Protein AF-A0AAD2FQ05-F1 (afdb_monomer_lite)

Structure (mmCIF, N/CA/C/O backbone):
data_AF-A0AAD2FQ05-F1
#
_entry.id   AF-A0AAD2FQ05-F1
#
loop_
_atom_site.group_PDB
_atom_site.id
_atom_site.type_symbol
_atom_site.label_atom_id
_atom_site.label_alt_id
_atom_site.label_comp_id
_atom_site.label_asym_id
_atom_site.label_entity_id
_atom_site.label_seq_id
_atom_site.pdbx_PDB_ins_code
_atom_site.Cartn_x
_atom_site.Cartn_y
_atom_site.Cartn_z
_atom_site.occupancy
_atom_site.B_iso_or_equiv
_atom_site.auth_seq_id
_atom_site.auth_comp_id
_atom_site.auth_asym_id
_atom_site.auth_atom_id
_atom_site.pdbx_PDB_model_num
ATOM 1 N N . MET A 1 1 ? -85.031 53.292 50.454 1.00 39.12 1 MET A N 1
ATOM 2 C CA . MET A 1 1 ? -84.651 52.424 49.320 1.00 39.12 1 MET A CA 1
ATOM 3 C C . MET A 1 1 ? -83.149 52.558 49.101 1.00 39.12 1 MET A C 1
ATOM 5 O O . MET A 1 1 ? -82.679 53.678 49.013 1.00 39.12 1 MET A O 1
ATOM 9 N N . GLN A 1 2 ? -82.451 51.418 49.156 1.00 42.94 2 GLN A N 1
ATOM 10 C CA . GLN A 1 2 ? -81.044 51.118 48.820 1.00 42.94 2 GLN A CA 1
ATOM 11 C C . GLN A 1 2 ? -79.965 52.215 48.937 1.00 42.94 2 GLN A C 1
ATOM 13 O O . GLN A 1 2 ? -79.755 53.002 48.022 1.00 42.94 2 GLN A O 1
ATOM 18 N N . ASN A 1 3 ? -79.164 52.124 50.008 1.00 35.34 3 ASN A N 1
ATOM 19 C CA . ASN A 1 3 ? -77.813 52.684 50.059 1.00 35.34 3 ASN A CA 1
ATOM 20 C C . ASN A 1 3 ? -76.807 51.638 49.556 1.00 35.34 3 ASN A C 1
ATOM 22 O O . ASN A 1 3 ? -76.601 50.601 50.186 1.00 35.34 3 ASN A O 1
ATOM 26 N N . TYR A 1 4 ? -76.184 51.932 48.416 1.00 45.16 4 TYR A N 1
ATOM 27 C CA . TYR A 1 4 ? -74.977 51.273 47.929 1.00 45.16 4 TYR A CA 1
ATOM 28 C C . TYR A 1 4 ? -73.773 51.794 48.721 1.00 45.16 4 TYR A C 1
ATOM 30 O O . TYR A 1 4 ? -73.452 52.976 48.640 1.00 45.16 4 TYR A O 1
ATOM 38 N N . ALA A 1 5 ? -73.071 50.922 49.444 1.00 42.50 5 ALA A N 1
ATOM 39 C CA . ALA A 1 5 ? -71.746 51.234 49.974 1.00 42.50 5 ALA A CA 1
ATOM 40 C C . ALA A 1 5 ? -70.867 49.976 49.999 1.00 42.50 5 ALA A C 1
ATOM 42 O O . ALA A 1 5 ? -70.822 49.220 50.961 1.00 42.50 5 ALA A O 1
ATOM 43 N N . SER A 1 6 ? -70.218 49.764 48.855 1.00 50.84 6 SER A N 1
ATOM 44 C CA . SER A 1 6 ? -68.853 49.266 48.665 1.00 50.84 6 SER A CA 1
ATOM 45 C C . SER A 1 6 ? -68.113 48.791 49.928 1.00 50.84 6 SER A C 1
ATOM 47 O O . SER A 1 6 ? -67.484 49.582 50.627 1.00 50.84 6 SER A O 1
ATOM 49 N N . ALA A 1 7 ? -68.090 47.478 50.157 1.00 40.34 7 ALA A N 1
ATOM 50 C CA . ALA A 1 7 ? -67.049 46.851 50.962 1.00 40.34 7 ALA A CA 1
ATOM 51 C C . ALA A 1 7 ? -65.925 46.412 50.013 1.00 40.34 7 ALA A C 1
ATOM 53 O O . ALA A 1 7 ? -65.909 45.286 49.515 1.00 40.34 7 ALA A O 1
ATOM 54 N N . LYS A 1 8 ? -64.993 47.325 49.711 1.00 50.12 8 LYS A N 1
ATOM 55 C CA . LYS A 1 8 ? -63.701 46.932 49.138 1.00 50.12 8 LYS A CA 1
ATOM 56 C C . LYS A 1 8 ? -62.989 46.090 50.195 1.00 50.12 8 LYS A C 1
ATOM 58 O O . LYS A 1 8 ? -62.513 46.629 51.189 1.00 50.12 8 LYS A O 1
ATOM 63 N N . LEU A 1 9 ? -62.972 44.771 50.000 1.00 50.97 9 LEU A N 1
ATOM 64 C CA . LEU A 1 9 ? -62.151 43.865 50.796 1.00 50.97 9 LEU A CA 1
ATOM 65 C C . LEU A 1 9 ? -60.696 44.331 50.695 1.00 50.97 9 LEU A C 1
ATOM 67 O O . LEU A 1 9 ? -60.150 44.439 49.594 1.00 50.97 9 LEU A O 1
ATOM 71 N N . ASN A 1 10 ? -60.087 44.603 51.846 1.00 51.06 10 ASN A N 1
ATOM 72 C CA . ASN A 1 10 ? -58.667 44.895 51.974 1.00 51.06 10 ASN A CA 1
ATOM 73 C C . ASN A 1 10 ? -57.871 43.629 51.633 1.00 51.06 10 ASN A C 1
ATOM 75 O O . ASN A 1 10 ? -57.496 42.874 52.524 1.00 51.06 10 ASN A O 1
ATOM 79 N N . LYS A 1 11 ? -57.643 43.377 50.341 1.00 52.97 11 LYS A N 1
ATOM 80 C CA . LYS A 1 11 ? -56.677 42.370 49.905 1.00 52.97 11 LYS A CA 1
ATOM 81 C C . LYS A 1 11 ? -55.289 42.888 50.241 1.00 52.97 11 LYS A C 1
ATOM 83 O O . LYS A 1 11 ? -54.835 43.888 49.684 1.00 52.97 11 LYS A O 1
ATOM 88 N N . THR A 1 12 ? -54.635 42.227 51.181 1.00 58.75 12 THR A N 1
ATOM 89 C CA . THR A 1 12 ? -53.241 42.507 51.528 1.00 58.75 12 THR A CA 1
ATOM 90 C C . THR A 1 12 ? -52.371 42.197 50.302 1.00 58.75 12 THR A C 1
ATOM 92 O O . THR A 1 12 ? -52.696 41.288 49.542 1.00 58.75 12 THR A O 1
ATOM 95 N N . ALA A 1 13 ? -51.273 42.927 50.071 1.00 55.56 13 ALA A N 1
ATOM 96 C CA . ALA A 1 13 ? -50.420 42.763 48.877 1.00 55.56 13 ALA A CA 1
ATOM 97 C C . ALA A 1 13 ? -49.907 41.316 48.659 1.00 55.56 13 ALA A C 1
ATOM 99 O O . ALA A 1 13 ? -49.550 40.923 47.549 1.00 55.56 13 ALA A O 1
ATOM 100 N N . THR A 1 14 ? -49.933 40.497 49.708 1.00 54.88 14 THR A N 1
ATOM 101 C CA . THR A 1 14 ? -49.654 39.058 49.708 1.00 54.88 14 THR A CA 1
ATOM 102 C C . THR A 1 14 ? -50.741 38.188 49.063 1.00 54.88 14 THR A C 1
ATOM 104 O O . THR A 1 14 ? -50.414 37.134 48.537 1.00 54.88 14 THR A O 1
ATOM 107 N N . GLU A 1 15 ? -52.010 38.608 49.041 1.00 56.88 15 GLU A N 1
ATOM 108 C CA . GLU A 1 15 ? -53.128 37.849 48.442 1.00 56.88 15 GLU A CA 1
ATOM 109 C C . GLU A 1 15 ? -53.287 38.087 46.931 1.00 56.88 15 GLU A C 1
ATOM 111 O O . GLU A 1 15 ? -54.026 37.371 46.257 1.00 56.88 15 GLU A O 1
ATOM 116 N N . GLY A 1 16 ? -52.624 39.116 46.394 1.00 57.72 16 GLY A N 1
ATOM 117 C CA . GLY A 1 16 ? -52.711 39.510 44.984 1.00 57.72 16 GLY A CA 1
ATOM 118 C C . GLY A 1 16 ? -51.532 39.072 44.118 1.00 57.72 16 GLY A C 1
ATOM 119 O O . GLY A 1 16 ? -51.534 39.372 42.927 1.00 57.72 16 GLY A O 1
ATOM 120 N N . THR A 1 17 ? -50.529 38.400 44.689 1.00 57.84 17 THR A N 1
ATOM 121 C CA . THR A 1 17 ? -49.256 38.177 43.996 1.00 57.84 17 THR A CA 1
ATOM 122 C C . THR A 1 17 ? -49.002 36.690 43.774 1.00 57.84 17 THR A C 1
ATOM 124 O O . THR A 1 17 ? -48.740 35.944 44.713 1.00 57.84 17 THR A O 1
ATOM 127 N N . ILE A 1 18 ? -49.067 36.264 42.512 1.00 62.78 18 ILE A N 1
ATOM 128 C CA . ILE A 1 18 ? -48.653 34.932 42.065 1.00 62.78 18 ILE A CA 1
ATOM 129 C C . ILE A 1 18 ? -47.236 35.072 41.511 1.00 62.78 18 ILE A C 1
ATOM 131 O O . ILE A 1 18 ? -47.008 35.850 40.587 1.00 62.78 18 ILE A O 1
ATOM 135 N N . PHE A 1 19 ? -46.287 34.331 42.075 1.00 60.09 19 PHE A N 1
ATOM 136 C CA . PHE A 1 19 ? -44.936 34.227 41.533 1.00 60.09 19 PHE A CA 1
ATOM 137 C C . PHE A 1 19 ? -44.785 32.883 40.823 1.00 60.09 19 PHE A C 1
ATOM 139 O O . PHE A 1 19 ? -44.924 31.833 41.447 1.00 60.09 19 PHE A O 1
ATOM 146 N N . GLU A 1 20 ? -44.470 32.915 39.530 1.00 62.47 20 GLU A N 1
ATOM 147 C CA . GLU A 1 20 ? -44.003 31.736 38.802 1.00 62.47 20 GLU A CA 1
ATOM 148 C C . GLU A 1 20 ? -42.479 31.672 38.863 1.00 62.47 20 GLU A C 1
ATOM 150 O O . GLU A 1 20 ? -41.767 32.545 38.364 1.00 62.47 20 GLU A O 1
ATOM 155 N N . LEU A 1 21 ? -41.976 30.622 39.507 1.00 66.56 21 LEU A N 1
ATOM 156 C CA . LEU A 1 21 ? -40.554 30.338 39.604 1.00 66.56 21 LEU A CA 1
ATOM 157 C C . LEU A 1 21 ? -40.171 29.301 38.547 1.00 66.56 21 LEU A C 1
ATOM 159 O O . LEU A 1 21 ? -40.469 28.115 38.684 1.00 66.56 21 LEU A O 1
ATOM 163 N N . PHE A 1 22 ? -39.443 29.735 37.523 1.00 71.62 22 PHE A N 1
ATOM 164 C CA . PHE A 1 22 ? -38.841 28.832 36.548 1.00 71.62 22 PHE A CA 1
ATOM 165 C C . PHE A 1 22 ? -37.446 28.423 37.022 1.00 71.62 22 PHE A C 1
ATOM 167 O O . PHE A 1 22 ? -36.465 29.141 36.832 1.00 71.62 22 PHE A O 1
ATOM 174 N N . VAL A 1 23 ? -37.345 27.253 37.653 1.00 75.75 23 VAL A N 1
ATOM 175 C CA . VAL A 1 23 ? -36.047 26.661 37.994 1.00 75.75 23 VAL A CA 1
ATOM 176 C C . VAL A 1 23 ? -35.501 25.939 36.767 1.00 75.75 23 VAL A C 1
ATOM 178 O O . VAL A 1 23 ? -35.987 24.875 36.384 1.00 75.75 23 VAL A O 1
ATOM 181 N N . TYR A 1 24 ? -34.464 26.504 36.149 1.00 69.06 24 TYR A N 1
ATOM 182 C CA . TYR A 1 24 ? -33.743 25.822 35.081 1.00 69.06 24 TYR A CA 1
ATOM 183 C C . TYR A 1 24 ? -32.828 24.751 35.678 1.00 69.06 24 TYR A C 1
ATOM 185 O O . TYR A 1 24 ? -31.757 25.046 36.208 1.00 69.06 24 TYR A O 1
ATOM 193 N N . ILE A 1 25 ? -33.244 23.489 35.579 1.00 76.00 25 ILE A N 1
ATOM 194 C CA . ILE A 1 25 ? -32.365 22.355 35.855 1.00 76.00 25 ILE A CA 1
ATOM 195 C C . ILE A 1 25 ? -31.578 22.084 34.567 1.00 76.00 25 ILE A C 1
ATOM 197 O O . ILE A 1 25 ? -32.176 21.632 33.585 1.00 76.00 25 ILE A O 1
ATOM 201 N N . PRO A 1 26 ? -30.255 22.339 34.519 1.00 64.31 26 PRO A N 1
ATOM 202 C CA . PRO A 1 26 ? -29.471 21.983 33.352 1.00 64.31 26 PRO A CA 1
ATOM 203 C C . PRO A 1 26 ? -29.597 20.480 33.131 1.00 64.31 26 PRO A C 1
ATOM 205 O O . PRO A 1 26 ? -29.435 19.676 34.054 1.00 64.31 26 PRO A O 1
ATOM 208 N N . ARG A 1 27 ? -29.909 20.100 31.891 1.00 59.09 27 ARG A N 1
ATOM 209 C CA . ARG A 1 27 ? -30.020 18.701 31.486 1.00 59.09 27 ARG A CA 1
ATOM 210 C C . ARG A 1 27 ? -28.743 17.987 31.938 1.00 59.09 27 ARG A C 1
ATOM 212 O O . ARG A 1 27 ? -27.658 18.340 31.469 1.00 59.09 27 ARG A O 1
ATOM 219 N N . ARG A 1 28 ? -28.853 17.008 32.852 1.00 58.66 28 ARG A N 1
ATOM 220 C CA . ARG A 1 28 ? -27.744 16.081 33.134 1.00 58.66 28 ARG A CA 1
ATOM 221 C C . ARG A 1 28 ? -27.259 15.603 31.774 1.00 58.66 28 ARG A C 1
ATOM 223 O O . ARG A 1 28 ? -28.084 15.160 30.973 1.00 58.66 28 ARG A O 1
ATOM 230 N N . GLN A 1 29 ? -25.971 15.803 31.492 1.00 58.84 29 GLN A N 1
ATOM 231 C CA . GLN A 1 29 ? -25.362 15.387 30.234 1.00 58.84 29 GLN A CA 1
ATOM 232 C C . GLN A 1 29 ? -25.871 13.977 29.937 1.00 58.84 29 GLN A C 1
ATOM 234 O O . GLN A 1 29 ? -25.712 13.088 30.776 1.00 58.84 29 GLN A O 1
ATOM 239 N N . ALA A 1 30 ? -26.585 13.813 28.818 1.00 57.03 30 ALA A N 1
ATOM 240 C CA . ALA A 1 30 ? -27.109 12.513 28.424 1.00 57.03 30 ALA A CA 1
ATOM 241 C C . ALA A 1 30 ? -25.967 11.491 28.540 1.00 57.03 30 ALA A C 1
ATOM 243 O O . ALA A 1 30 ? -24.843 11.849 28.162 1.00 57.03 30 ALA A O 1
ATOM 244 N N . PRO A 1 31 ? -26.212 10.283 29.087 1.00 56.59 31 PRO A N 1
ATOM 245 C CA . PRO A 1 31 ? -25.167 9.288 29.288 1.00 56.59 31 PRO A CA 1
ATOM 246 C C . PRO A 1 31 ? -24.411 9.136 27.977 1.00 56.59 31 PRO A C 1
ATOM 248 O O . PRO A 1 31 ? -25.003 8.760 26.971 1.00 56.59 31 PRO A O 1
ATOM 251 N N . HIS A 1 32 ? -23.155 9.588 28.007 1.00 57.22 32 HIS A N 1
ATOM 252 C CA . HIS A 1 32 ? -22.182 9.663 26.926 1.00 57.22 32 HIS A CA 1
ATOM 253 C C . HIS A 1 32 ? -22.743 9.251 25.554 1.00 57.22 32 HIS A C 1
ATOM 255 O O . HIS A 1 32 ? -22.441 8.161 25.068 1.00 57.22 32 HIS A O 1
ATOM 261 N N . VAL A 1 33 ? -23.561 10.111 24.920 1.00 56.44 33 VAL A N 1
ATOM 262 C CA . VAL A 1 33 ? -23.963 9.905 23.519 1.00 56.44 33 VAL A CA 1
ATOM 263 C C . VAL A 1 33 ? -22.662 9.680 22.769 1.00 56.44 33 VAL A C 1
ATOM 265 O O . VAL A 1 33 ? -21.776 10.537 22.836 1.00 56.44 33 VAL A O 1
ATOM 268 N N . GLN A 1 34 ? -22.492 8.496 22.180 1.00 59.38 34 GLN A N 1
ATOM 269 C CA . GLN A 1 34 ? -21.281 8.107 21.469 1.00 59.38 34 GLN A CA 1
ATOM 270 C C . GLN A 1 34 ? -21.056 9.120 20.345 1.00 59.38 34 GLN A C 1
ATOM 272 O O . GLN A 1 34 ? -21.603 9.004 19.252 1.00 59.38 34 GLN A O 1
ATOM 277 N N . ARG A 1 35 ? -20.312 10.190 20.639 1.00 63.62 35 ARG A N 1
ATOM 278 C CA . ARG A 1 35 ? -19.970 11.208 19.655 1.00 63.62 35 ARG A CA 1
ATOM 279 C C . ARG A 1 35 ? -19.129 10.510 18.599 1.00 63.62 35 ARG A C 1
ATOM 281 O O . ARG A 1 35 ? -18.136 9.869 18.946 1.00 63.62 35 ARG A O 1
ATOM 288 N N . LEU A 1 36 ? -19.536 10.640 17.336 1.00 67.56 36 LEU A N 1
ATOM 289 C CA . LEU A 1 36 ? -18.777 10.162 16.183 1.00 67.56 36 LEU A CA 1
ATOM 290 C C . LEU A 1 36 ? -17.317 10.593 16.342 1.00 67.56 36 LEU A C 1
ATOM 292 O O . LEU A 1 36 ? -16.994 11.783 16.351 1.00 67.56 36 LEU A O 1
ATOM 296 N N . ARG A 1 37 ? -16.429 9.617 16.534 1.00 75.31 37 ARG A N 1
ATOM 297 C CA . ARG A 1 37 ? -15.019 9.891 16.785 1.00 75.31 37 ARG A CA 1
ATOM 298 C C . ARG A 1 37 ? -14.308 10.097 15.459 1.00 75.31 37 ARG A C 1
ATOM 300 O O . ARG A 1 37 ? -14.288 9.216 14.601 1.00 75.31 37 ARG A O 1
ATOM 307 N N . ARG A 1 38 ? -13.692 11.268 15.294 1.00 81.44 38 ARG A N 1
ATOM 308 C CA . ARG A 1 38 ? -12.927 11.576 14.086 1.00 81.44 38 ARG A CA 1
ATOM 309 C C . ARG A 1 38 ? -11.637 10.759 14.057 1.00 81.44 38 ARG A C 1
ATOM 311 O O . ARG A 1 38 ? -10.827 10.831 14.980 1.00 81.44 38 ARG A O 1
ATOM 318 N N . ALA A 1 39 ? -11.428 10.041 12.959 1.00 86.56 39 ALA A N 1
ATOM 319 C CA . ALA A 1 39 ? -10.156 9.407 12.650 1.00 86.56 39 ALA A CA 1
ATOM 320 C C . ALA A 1 39 ? -9.239 10.423 11.959 1.00 86.56 39 ALA A C 1
ATOM 322 O O . ALA A 1 39 ? -9.282 10.592 10.745 1.00 86.56 39 ALA A O 1
ATOM 323 N N . THR A 1 40 ? -8.470 11.175 12.746 1.00 88.88 40 THR A N 1
ATOM 324 C CA . THR A 1 40 ? -7.465 12.101 12.210 1.00 88.88 40 THR A CA 1
ATOM 325 C C . THR A 1 40 ? -6.149 11.369 11.959 1.00 88.88 40 THR A C 1
ATOM 327 O O . THR A 1 40 ? -5.817 10.429 12.682 1.00 88.88 40 THR A O 1
ATOM 330 N N . ALA A 1 41 ? -5.377 11.824 10.969 1.00 89.50 41 ALA A N 1
ATOM 331 C CA . ALA A 1 41 ? -4.077 11.249 10.614 1.00 89.50 41 ALA A CA 1
ATOM 332 C C . ALA A 1 41 ? -3.156 10.949 11.821 1.00 89.50 41 ALA A C 1
ATOM 334 O O . ALA A 1 41 ? -2.729 9.800 11.948 1.00 89.50 41 ALA A O 1
ATOM 335 N N . PRO A 1 42 ? -2.910 11.880 12.772 1.00 90.38 42 PRO A N 1
ATOM 336 C CA . PRO A 1 42 ? -2.043 11.586 13.917 1.00 90.38 42 PRO A CA 1
ATOM 337 C C . PRO A 1 42 ? -2.616 10.505 14.845 1.00 90.38 42 PRO A C 1
ATOM 339 O O . PRO A 1 42 ? -1.867 9.740 15.448 1.00 90.38 42 PRO A O 1
ATOM 342 N N . VAL A 1 43 ? -3.943 10.412 14.967 1.00 87.81 43 VAL A N 1
ATOM 343 C CA . VAL A 1 43 ? -4.597 9.413 15.826 1.00 87.81 43 VAL A CA 1
ATOM 344 C C . VAL A 1 43 ? -4.568 8.032 15.167 1.00 87.81 43 VAL A C 1
ATOM 346 O O . VAL A 1 43 ? -4.319 7.044 15.855 1.00 87.81 43 VAL A O 1
ATOM 349 N N . ILE A 1 44 ? -4.748 7.967 13.844 1.00 90.50 44 ILE A N 1
ATOM 350 C CA . ILE A 1 44 ? -4.576 6.743 13.048 1.00 90.50 44 ILE A CA 1
ATOM 351 C C . ILE A 1 44 ? -3.135 6.245 13.167 1.00 90.50 44 ILE A C 1
ATOM 353 O O . ILE A 1 44 ? -2.913 5.075 13.464 1.00 90.50 44 ILE A O 1
ATOM 357 N N . GLN A 1 45 ? -2.153 7.137 13.018 1.00 90.25 45 GLN A N 1
ATOM 358 C CA . GLN A 1 45 ? -0.741 6.770 13.092 1.00 90.25 45 GLN A CA 1
ATOM 359 C C . GLN A 1 45 ? -0.357 6.208 14.466 1.00 90.25 45 GLN A C 1
ATOM 361 O O . GLN A 1 45 ? 0.311 5.183 14.534 1.00 90.25 45 GLN A O 1
ATOM 366 N N . ARG A 1 46 ? -0.861 6.792 15.562 1.00 90.25 46 ARG A N 1
ATOM 367 C CA . ARG A 1 46 ? -0.674 6.242 16.920 1.00 90.25 46 ARG A CA 1
ATOM 368 C C . ARG A 1 46 ? -1.340 4.879 17.126 1.00 90.25 46 ARG A C 1
ATOM 370 O O . ARG A 1 46 ? -0.918 4.129 17.997 1.00 90.25 46 ARG A O 1
ATOM 377 N N . LYS A 1 47 ? -2.393 4.564 16.368 1.00 89.31 47 LYS A N 1
ATOM 378 C CA . LYS A 1 47 ? -3.123 3.291 16.463 1.00 89.31 47 LYS A CA 1
ATOM 379 C C . LYS A 1 47 ? -2.514 2.157 15.638 1.00 89.31 47 LYS A C 1
ATOM 381 O O . LYS A 1 47 ? -2.869 1.011 15.893 1.00 89.31 47 LYS A O 1
ATOM 386 N N . ARG A 1 48 ? -1.590 2.453 14.719 1.00 91.69 48 ARG A N 1
ATOM 387 C CA . ARG A 1 48 ? -0.880 1.445 13.915 1.00 91.69 48 ARG A CA 1
ATOM 388 C C . ARG A 1 48 ? -0.006 0.522 14.755 1.00 91.69 48 ARG A C 1
ATOM 390 O O . ARG A 1 48 ? -0.102 -0.688 14.627 1.00 91.69 48 ARG A O 1
ATOM 397 N N . GLU A 1 49 ? 0.790 1.080 15.661 1.00 90.31 49 GLU A N 1
ATOM 398 C CA . GLU A 1 49 ? 1.744 0.282 16.438 1.00 90.31 49 GLU A CA 1
ATOM 399 C C . GLU A 1 49 ? 1.061 -0.759 17.354 1.00 90.31 49 GLU A C 1
ATOM 401 O O . GLU A 1 49 ? 1.377 -1.943 17.240 1.00 90.31 49 GLU A O 1
ATOM 406 N N . PRO A 1 50 ? 0.034 -0.406 18.156 1.00 90.81 50 PRO A N 1
ATOM 407 C CA . PRO A 1 50 ? -0.724 -1.406 18.913 1.00 90.81 50 PRO A CA 1
ATOM 408 C C . PRO A 1 50 ? -1.404 -2.456 18.023 1.00 90.81 50 PRO A C 1
ATOM 410 O O . PRO A 1 50 ? -1.538 -3.611 18.419 1.00 90.81 50 PRO A O 1
ATOM 413 N N . LEU A 1 51 ? -1.838 -2.065 16.820 1.00 91.19 51 LEU A N 1
ATOM 414 C CA . LEU A 1 51 ? -2.448 -2.977 15.854 1.00 91.19 51 LEU A CA 1
ATOM 415 C C . LEU A 1 51 ? -1.426 -3.988 15.320 1.00 91.19 51 LEU A C 1
ATOM 417 O O . LEU A 1 51 ? -1.749 -5.169 15.247 1.00 91.19 51 LEU A O 1
ATOM 421 N N . ARG A 1 52 ? -0.195 -3.560 15.009 1.00 91.44 52 ARG A N 1
ATOM 422 C CA . ARG A 1 52 ? 0.899 -4.462 14.608 1.00 91.44 52 ARG A CA 1
ATOM 423 C C . ARG A 1 52 ? 1.251 -5.450 15.706 1.00 91.44 52 ARG A C 1
ATOM 425 O O . ARG A 1 52 ? 1.401 -6.632 15.426 1.00 91.44 52 ARG A O 1
ATOM 432 N N . GLN A 1 53 ? 1.338 -4.981 16.949 1.00 91.38 53 GLN A N 1
ATOM 433 C CA . GLN A 1 53 ? 1.626 -5.836 18.102 1.00 91.38 53 GLN A CA 1
ATOM 434 C C . GLN A 1 53 ? 0.531 -6.886 18.303 1.00 91.38 53 GLN A C 1
ATOM 436 O O . GLN A 1 53 ? 0.828 -8.065 18.478 1.00 91.38 53 GLN A O 1
ATOM 441 N N . HIS A 1 54 ? -0.737 -6.478 18.204 1.00 90.50 54 HIS A N 1
ATOM 442 C CA . HIS A 1 54 ? -1.863 -7.403 18.270 1.00 90.50 54 HIS A CA 1
ATOM 443 C C . HIS A 1 54 ? -1.863 -8.403 17.105 1.00 90.50 54 HIS A C 1
ATOM 445 O O . HIS A 1 54 ? -2.107 -9.588 17.314 1.00 90.50 54 HIS A O 1
ATOM 451 N N . ALA A 1 55 ? -1.558 -7.957 15.886 1.00 89.44 55 ALA A N 1
ATOM 452 C CA . ALA A 1 55 ? -1.456 -8.833 14.724 1.00 89.44 55 ALA A CA 1
ATOM 453 C C . ALA A 1 55 ? -0.329 -9.864 14.884 1.00 89.44 55 ALA A C 1
ATOM 455 O O . ALA A 1 55 ? -0.559 -11.054 14.687 1.00 89.44 55 ALA A O 1
ATOM 456 N N . ALA A 1 56 ? 0.854 -9.426 15.327 1.00 89.69 56 ALA A N 1
ATOM 457 C CA . ALA A 1 56 ? 2.002 -10.290 15.581 1.00 89.69 56 ALA A CA 1
ATOM 458 C C . ALA A 1 56 ? 1.706 -11.332 16.671 1.00 89.69 56 ALA A C 1
ATOM 460 O O . ALA A 1 56 ? 1.992 -12.509 16.479 1.00 89.69 56 ALA A O 1
ATOM 461 N N . ALA A 1 57 ? 1.057 -10.928 17.770 1.00 90.38 57 ALA A N 1
ATOM 462 C CA . ALA A 1 57 ? 0.654 -11.841 18.842 1.00 90.38 57 ALA A CA 1
ATOM 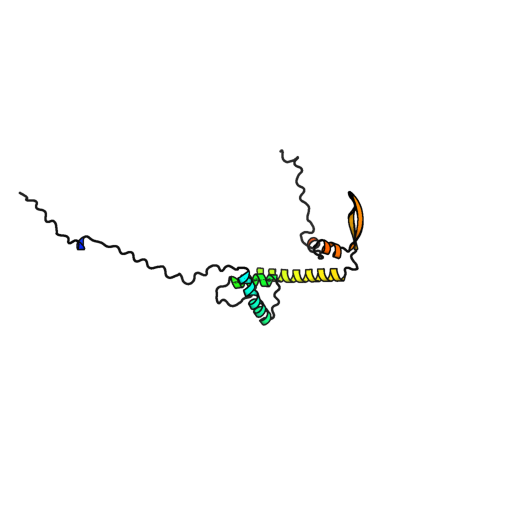463 C C . ALA A 1 57 ? -0.322 -12.937 18.371 1.00 90.38 57 ALA A C 1
ATOM 465 O O . ALA A 1 57 ? -0.340 -14.027 18.935 1.00 90.38 57 ALA A O 1
ATOM 466 N N . ASN A 1 58 ? -1.107 -12.664 17.325 1.00 87.56 58 ASN A N 1
ATOM 467 C CA . ASN A 1 58 ? -2.061 -13.604 16.733 1.00 87.56 58 ASN A CA 1
ATOM 468 C C . ASN A 1 58 ? -1.542 -14.273 15.443 1.00 87.56 58 ASN A C 1
ATOM 470 O O . ASN A 1 58 ? -2.316 -14.927 14.750 1.00 87.56 58 ASN A O 1
ATOM 474 N N . ASN A 1 59 ? -0.254 -14.120 15.104 1.00 88.75 59 ASN A N 1
ATOM 475 C CA . ASN A 1 59 ? 0.357 -14.624 13.863 1.00 88.75 59 ASN A CA 1
ATOM 476 C C . ASN A 1 59 ? -0.366 -14.172 12.576 1.00 88.75 59 ASN A C 1
ATOM 478 O O . ASN A 1 59 ? -0.411 -14.896 11.580 1.00 88.75 59 ASN A O 1
ATOM 482 N N . LEU A 1 60 ? -0.936 -12.966 12.583 1.00 86.94 60 LEU A N 1
ATOM 483 C CA . LEU A 1 60 ? -1.631 -12.385 11.440 1.00 86.94 60 LEU A CA 1
ATOM 484 C C . LEU A 1 60 ? -0.686 -11.482 10.648 1.00 86.94 60 LEU A C 1
ATOM 486 O O . LEU A 1 60 ? -0.140 -10.514 11.176 1.00 86.94 60 LEU A O 1
ATOM 490 N N . GLN A 1 61 ? -0.539 -11.765 9.354 1.00 86.06 61 GLN A N 1
ATOM 491 C CA . GLN A 1 61 ? 0.138 -10.862 8.428 1.00 86.06 61 GLN A CA 1
ATOM 492 C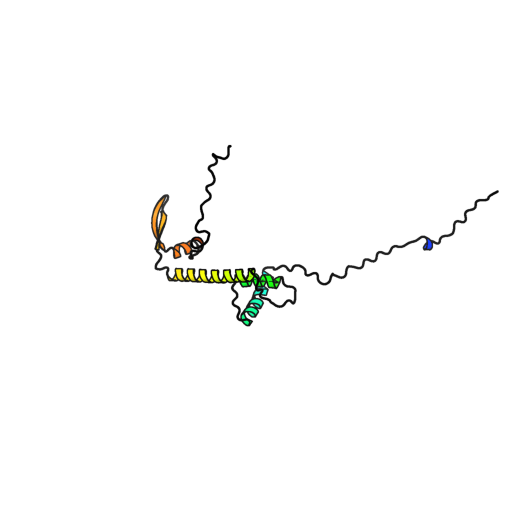 C . GLN A 1 61 ? -0.854 -9.816 7.916 1.00 86.06 61 GLN A C 1
ATOM 494 O O . GLN A 1 61 ? -1.875 -10.149 7.314 1.00 86.06 61 GLN A O 1
ATOM 499 N N . ILE A 1 62 ? -0.555 -8.543 8.169 1.00 89.69 62 ILE A N 1
ATOM 500 C CA . ILE A 1 62 ? -1.373 -7.407 7.742 1.00 89.69 62 ILE A CA 1
ATOM 501 C C . ILE A 1 62 ? -0.488 -6.496 6.898 1.00 89.69 62 ILE A C 1
ATOM 503 O O . ILE A 1 62 ? 0.528 -5.999 7.384 1.00 89.69 62 ILE A O 1
ATOM 507 N N . GLY A 1 63 ? -0.867 -6.294 5.637 1.00 92.50 63 GLY A N 1
ATOM 508 C CA . GLY A 1 63 ? -0.173 -5.364 4.754 1.00 92.50 63 GLY A CA 1
ATOM 509 C C . GLY A 1 63 ? -0.549 -3.900 5.026 1.00 92.50 63 GLY A C 1
ATOM 510 O O . GLY A 1 63 ? -1.421 -3.610 5.852 1.00 92.50 63 GLY A O 1
ATOM 511 N N . PRO A 1 64 ? 0.131 -2.942 4.377 1.00 93.31 64 PRO A N 1
ATOM 512 C CA . PRO A 1 64 ? -0.021 -1.514 4.657 1.00 93.31 64 PRO A CA 1
ATOM 513 C C . PRO A 1 64 ? -1.432 -0.960 4.391 1.00 93.31 64 PRO A C 1
ATOM 515 O O . PRO A 1 64 ? -1.864 -0.036 5.094 1.00 93.31 64 PRO A O 1
ATOM 518 N N . ILE A 1 65 ? -2.158 -1.500 3.406 1.00 93.56 65 ILE A N 1
ATOM 519 C CA . ILE A 1 65 ? -3.515 -1.065 3.048 1.00 93.56 65 ILE A CA 1
ATOM 520 C C . ILE A 1 65 ? -4.506 -1.569 4.098 1.00 93.56 65 ILE A C 1
ATOM 522 O O . ILE A 1 65 ? -5.254 -0.769 4.675 1.00 93.56 65 ILE A O 1
ATOM 526 N N . ALA A 1 66 ? -4.475 -2.869 4.410 1.00 94.25 66 ALA A N 1
ATOM 527 C CA . ALA A 1 66 ? -5.294 -3.448 5.470 1.00 94.25 66 ALA A CA 1
ATOM 528 C C . ALA A 1 66 ? -4.984 -2.808 6.827 1.00 94.25 66 ALA A C 1
ATOM 530 O O . ALA A 1 66 ? -5.904 -2.475 7.572 1.00 94.25 66 ALA A O 1
ATOM 531 N N . GLU A 1 67 ? -3.713 -2.533 7.125 1.00 94.62 67 GLU A N 1
ATOM 532 C CA . GLU A 1 67 ? -3.309 -1.837 8.345 1.00 94.62 67 GLU A CA 1
ATOM 533 C C . GLU A 1 67 ? -3.970 -0.457 8.445 1.00 94.62 67 GLU A C 1
ATOM 535 O O . GLU A 1 67 ? -4.490 -0.089 9.499 1.00 94.62 67 GLU A O 1
ATOM 540 N N . HIS A 1 68 ? -3.965 0.326 7.363 1.00 94.00 68 HIS A N 1
ATOM 541 C CA . HIS A 1 68 ? -4.567 1.657 7.371 1.00 94.00 68 HIS A CA 1
ATOM 542 C C . HIS A 1 68 ? -6.083 1.603 7.603 1.00 94.00 68 HIS A C 1
ATOM 544 O O . HIS A 1 68 ? -6.622 2.376 8.407 1.00 94.00 68 HIS A O 1
ATOM 550 N N . HIS A 1 69 ? -6.764 0.668 6.936 1.00 93.56 69 HIS A N 1
ATOM 551 C CA . HIS A 1 69 ? -8.188 0.417 7.139 1.00 93.56 69 HIS A CA 1
ATOM 552 C C . HIS A 1 69 ? -8.486 0.052 8.600 1.00 93.56 69 HIS A C 1
ATOM 554 O O . HIS A 1 69 ? -9.303 0.700 9.258 1.00 93.56 69 HIS A O 1
ATOM 560 N N . LEU A 1 70 ? -7.762 -0.926 9.143 1.00 94.00 70 LEU A N 1
ATOM 561 C CA . LEU A 1 70 ? -7.942 -1.429 10.502 1.00 94.00 70 LEU A CA 1
ATOM 562 C C . LEU A 1 70 ? -7.605 -0.383 11.567 1.00 94.00 70 LEU A C 1
ATOM 564 O O . LEU A 1 70 ? -8.320 -0.263 12.563 1.00 94.00 70 LEU A O 1
ATOM 568 N N . ALA A 1 71 ? -6.560 0.419 11.358 1.00 93.38 71 ALA A N 1
ATOM 569 C CA . ALA A 1 71 ? -6.241 1.534 12.238 1.00 93.38 71 ALA A CA 1
ATOM 570 C C . ALA A 1 71 ? -7.395 2.546 12.249 1.00 93.38 71 ALA A C 1
ATOM 572 O O . ALA A 1 71 ? -7.832 2.977 13.314 1.00 93.38 71 ALA A O 1
ATOM 573 N N . THR A 1 72 ? -7.956 2.869 11.084 1.00 91.94 72 THR A N 1
ATOM 574 C CA . THR A 1 72 ? -9.102 3.780 10.964 1.00 91.94 72 THR A CA 1
ATOM 575 C C . THR A 1 72 ? -10.344 3.229 11.662 1.00 91.94 72 THR A C 1
ATOM 577 O O . THR A 1 72 ? -10.998 3.957 12.414 1.00 91.94 72 THR A O 1
ATOM 580 N N . PHE A 1 73 ? -10.636 1.941 11.474 1.00 91.69 73 PHE A N 1
ATOM 581 C CA . PHE A 1 73 ? -11.723 1.230 12.145 1.00 91.69 73 PHE A CA 1
ATOM 582 C C . PHE A 1 73 ? -11.581 1.305 13.676 1.00 91.69 73 PHE A C 1
ATOM 584 O O . PHE A 1 73 ? -12.476 1.791 14.369 1.00 91.69 73 PHE A O 1
ATOM 591 N N . ASN A 1 74 ? -10.409 0.951 14.207 1.00 91.00 74 ASN A N 1
ATOM 592 C CA . ASN A 1 74 ? -10.139 0.940 15.648 1.00 91.00 74 ASN A CA 1
ATOM 593 C C . ASN A 1 74 ? -10.055 2.344 16.278 1.00 91.00 74 ASN A C 1
ATOM 595 O O . ASN A 1 74 ? -10.236 2.499 17.487 1.00 91.00 74 ASN A O 1
ATOM 599 N N . VAL A 1 75 ? -9.782 3.395 15.499 1.00 90.31 75 VAL A N 1
ATOM 600 C CA . VAL A 1 75 ? -9.878 4.783 15.988 1.00 90.31 75 VAL A CA 1
ATOM 601 C C . VAL A 1 75 ? -11.333 5.197 16.186 1.00 90.31 75 VAL A C 1
ATOM 603 O O . VAL A 1 75 ? -11.628 5.934 17.129 1.00 90.31 75 VAL A O 1
ATOM 606 N N . ARG A 1 76 ? -12.229 4.742 15.306 1.00 87.19 76 ARG A N 1
ATOM 607 C CA . ARG A 1 76 ? -13.662 5.058 15.361 1.00 87.19 76 ARG A CA 1
ATOM 608 C C . ARG A 1 76 ? -14.396 4.279 16.451 1.00 87.19 76 ARG A C 1
ATOM 610 O O . ARG A 1 76 ? -15.452 4.733 16.885 1.00 87.19 76 ARG A O 1
ATOM 617 N N . ALA A 1 77 ? -13.826 3.168 16.916 1.00 85.94 77 ALA A N 1
ATOM 618 C CA . ALA A 1 77 ? -14.367 2.404 18.030 1.00 85.94 77 ALA A CA 1
ATOM 619 C C . ALA A 1 77 ? -14.474 3.257 19.320 1.00 85.94 77 ALA A C 1
ATOM 621 O O . ALA A 1 77 ? -13.627 4.140 19.560 1.00 85.94 77 ALA A O 1
ATOM 622 N N . PRO A 1 78 ? -15.502 3.010 20.158 1.00 82.62 78 PRO A N 1
ATOM 623 C CA . PRO A 1 78 ? -15.640 3.645 21.462 1.00 82.62 78 PRO A CA 1
ATOM 624 C C . PRO A 1 78 ? -14.386 3.505 22.334 1.00 82.62 78 PRO A C 1
ATOM 626 O O . PRO A 1 78 ? -13.560 2.602 22.182 1.00 82.62 78 PRO A O 1
ATOM 629 N N . LYS A 1 79 ? -14.212 4.436 23.275 1.00 77.88 79 LYS A N 1
ATOM 630 C CA . LYS A 1 79 ? -13.080 4.374 24.205 1.00 77.88 79 LYS A CA 1
ATOM 631 C C . LYS A 1 79 ? -13.236 3.143 25.102 1.00 77.88 79 LYS A C 1
ATOM 633 O O . LYS A 1 79 ? -14.297 2.946 25.678 1.00 77.88 79 LYS A O 1
ATOM 638 N N . GLY A 1 80 ? -12.165 2.364 25.239 1.00 79.31 80 GLY A N 1
ATOM 639 C CA . GLY A 1 80 ? -12.165 1.131 26.029 1.00 79.31 80 GLY A CA 1
ATOM 640 C C . GLY A 1 80 ? -12.568 -0.116 25.243 1.00 79.31 80 GLY A C 1
ATOM 641 O O . GLY A 1 80 ? -12.467 -1.205 25.788 1.00 79.31 80 GLY A O 1
ATOM 642 N N . THR A 1 81 ? -12.967 0.013 23.972 1.00 82.56 81 THR A N 1
ATOM 643 C CA . THR A 1 81 ? -13.132 -1.150 23.095 1.00 82.56 81 THR A CA 1
ATOM 644 C C . THR A 1 81 ? -11.773 -1.790 22.833 1.00 82.56 81 THR A C 1
ATOM 646 O O . THR A 1 81 ? -10.804 -1.095 22.499 1.00 82.56 81 THR A O 1
ATOM 649 N N . GLU A 1 82 ? -11.714 -3.108 23.006 1.00 85.44 82 GLU A N 1
ATOM 650 C CA . GLU A 1 82 ? -10.544 -3.908 22.668 1.00 85.44 82 GLU A CA 1
ATOM 651 C C . GLU A 1 82 ? -10.213 -3.777 21.183 1.00 85.44 82 GLU A C 1
ATOM 653 O O . GLU A 1 82 ? -11.067 -3.494 20.339 1.00 85.44 82 GLU A O 1
ATOM 658 N N . LEU A 1 83 ? -8.932 -3.930 20.872 1.00 87.00 83 LEU A N 1
ATOM 659 C CA . LEU A 1 83 ? -8.471 -3.842 19.501 1.00 87.00 83 LEU A CA 1
ATOM 660 C C . LEU A 1 83 ? -8.976 -5.069 18.738 1.00 87.00 83 LEU A C 1
ATOM 662 O O . LEU A 1 83 ? -8.741 -6.196 19.159 1.00 87.00 83 LEU A O 1
ATOM 666 N N . ALA A 1 84 ? -9.680 -4.829 17.635 1.00 87.06 84 ALA A N 1
ATOM 667 C CA . ALA A 1 84 ? -10.335 -5.874 16.863 1.00 87.06 84 ALA A CA 1
ATOM 668 C C . ALA A 1 84 ? -9.921 -5.821 15.390 1.00 87.06 84 ALA A C 1
ATOM 670 O O . ALA A 1 84 ? -9.692 -4.746 14.822 1.00 87.06 84 ALA A O 1
ATOM 671 N N . ILE A 1 85 ? -9.873 -6.997 14.767 1.00 88.31 85 ILE A N 1
ATOM 672 C CA . ILE A 1 85 ? -9.660 -7.169 13.330 1.00 88.31 85 ILE A CA 1
ATOM 673 C C . ILE A 1 85 ? -10.973 -7.702 12.739 1.00 88.31 85 ILE A C 1
ATOM 675 O O . ILE A 1 85 ? -11.232 -8.902 12.828 1.00 88.31 85 ILE A O 1
ATOM 679 N N . PRO A 1 86 ? -11.851 -6.834 12.201 1.00 87.31 86 PRO A N 1
ATOM 680 C CA . PRO A 1 86 ? -13.088 -7.275 11.568 1.00 87.31 86 PRO A CA 1
ATOM 681 C C . PRO A 1 86 ? -12.819 -8.188 10.364 1.00 87.31 86 PRO A C 1
ATOM 683 O O . PRO A 1 86 ? -11.880 -7.981 9.602 1.00 87.31 86 PRO A O 1
ATOM 686 N N . THR A 1 87 ? -13.689 -9.176 10.159 1.00 87.56 87 THR A N 1
ATOM 687 C CA . THR A 1 87 ? -13.666 -10.101 9.009 1.00 87.56 87 THR A CA 1
ATOM 6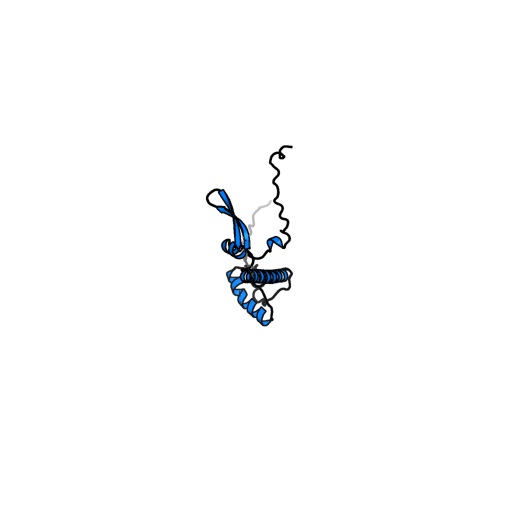88 C C . THR A 1 87 ? -14.603 -9.651 7.880 1.00 87.56 87 THR A C 1
ATOM 690 O O . THR A 1 87 ? -15.109 -10.460 7.098 1.00 87.56 87 THR A O 1
ATOM 693 N N . ASP A 1 88 ? -14.861 -8.346 7.795 1.00 91.19 88 ASP A N 1
ATOM 694 C CA . ASP A 1 88 ? -15.781 -7.763 6.824 1.00 91.19 88 ASP A CA 1
ATOM 695 C C . ASP A 1 88 ? -15.233 -7.801 5.385 1.00 91.19 88 ASP A C 1
ATOM 697 O O . ASP A 1 88 ? -14.072 -8.127 5.110 1.00 91.19 88 ASP A O 1
ATOM 701 N N . ALA A 1 89 ? -16.108 -7.501 4.420 1.00 93.06 89 ALA A N 1
ATOM 702 C CA . ALA A 1 89 ? -15.730 -7.464 3.009 1.00 93.06 89 ALA A CA 1
ATOM 703 C C . ALA A 1 89 ? -14.599 -6.457 2.748 1.00 93.06 89 ALA A C 1
ATOM 705 O O . ALA A 1 89 ? -13.671 -6.777 2.010 1.00 93.06 89 ALA A O 1
ATOM 706 N N . THR A 1 90 ? -14.636 -5.295 3.402 1.00 92.88 90 THR A N 1
ATOM 707 C CA . THR A 1 90 ? -13.635 -4.235 3.245 1.00 92.88 90 THR A CA 1
ATOM 708 C C . THR A 1 90 ? -12.254 -4.677 3.719 1.00 92.88 90 THR A C 1
ATOM 710 O O . THR A 1 90 ? -11.269 -4.450 3.021 1.00 92.88 90 THR A O 1
ATOM 713 N N . THR A 1 91 ? -12.159 -5.367 4.860 1.00 92.50 91 THR A N 1
ATOM 714 C CA . THR A 1 91 ? -10.878 -5.891 5.357 1.00 92.50 91 THR A CA 1
ATOM 715 C C . THR A 1 91 ? -10.328 -6.961 4.422 1.00 92.50 91 THR A C 1
ATOM 717 O O . THR A 1 91 ? -9.146 -6.925 4.088 1.00 92.50 91 THR A O 1
ATOM 720 N N . ARG A 1 92 ? -11.180 -7.861 3.913 1.00 92.38 92 ARG A N 1
ATOM 721 C CA . ARG A 1 92 ? -10.760 -8.864 2.919 1.00 92.38 92 ARG A CA 1
ATOM 722 C C . ARG A 1 92 ? -10.293 -8.231 1.608 1.00 92.38 92 ARG A C 1
ATOM 724 O O . ARG A 1 92 ? -9.302 -8.682 1.042 1.00 92.38 92 ARG A O 1
ATOM 731 N N . GLN A 1 93 ? -10.973 -7.186 1.137 1.00 94.00 93 GLN A N 1
ATOM 732 C CA . GLN A 1 93 ? -10.558 -6.427 -0.045 1.00 94.00 93 GLN A CA 1
ATOM 733 C C . GLN A 1 93 ? -9.220 -5.724 0.185 1.00 94.00 93 GLN A C 1
ATOM 735 O O . GLN A 1 93 ? -8.332 -5.831 -0.652 1.00 94.00 93 GLN A O 1
ATOM 740 N N . ALA A 1 94 ? -9.032 -5.079 1.337 1.00 94.50 94 ALA A N 1
ATOM 741 C CA . ALA A 1 94 ? -7.768 -4.435 1.678 1.00 94.50 94 ALA A CA 1
ATOM 742 C C . ALA A 1 94 ? -6.603 -5.442 1.724 1.00 94.50 94 ALA A C 1
ATOM 744 O O . ALA A 1 94 ? -5.549 -5.186 1.153 1.00 94.50 94 ALA A O 1
ATOM 745 N N . GLN A 1 95 ? -6.820 -6.626 2.305 1.00 93.06 95 GLN A N 1
ATOM 746 C CA . GLN A 1 95 ? -5.843 -7.721 2.296 1.00 93.06 95 GLN A CA 1
ATOM 747 C C . GLN A 1 95 ? -5.584 -8.288 0.892 1.00 93.06 95 GLN A C 1
ATOM 749 O O . GLN A 1 95 ? -4.482 -8.749 0.601 1.00 93.06 95 GLN A O 1
ATOM 754 N N . ALA A 1 96 ? -6.591 -8.314 0.015 1.00 92.06 96 ALA A N 1
ATOM 755 C CA . ALA A 1 96 ? -6.400 -8.702 -1.380 1.00 92.06 96 ALA A CA 1
ATOM 756 C C . ALA A 1 96 ? -5.515 -7.688 -2.117 1.00 92.06 96 ALA A C 1
ATOM 758 O O . ALA A 1 96 ? -4.548 -8.094 -2.752 1.00 92.06 96 ALA A O 1
ATOM 759 N N . LEU A 1 97 ? -5.770 -6.390 -1.932 1.00 92.75 97 LEU A N 1
ATOM 760 C CA . LEU A 1 97 ? -4.944 -5.324 -2.500 1.00 92.75 97 LEU A CA 1
ATOM 761 C C . LEU A 1 97 ? -3.502 -5.370 -1.985 1.00 92.75 97 LEU A C 1
ATOM 763 O O . LEU A 1 97 ? -2.579 -5.163 -2.763 1.00 92.75 97 LEU A O 1
ATOM 767 N N . ASP A 1 98 ? -3.289 -5.689 -0.706 1.00 94.69 98 ASP A N 1
ATOM 768 C CA . ASP A 1 98 ? -1.940 -5.882 -0.163 1.00 94.69 98 ASP A CA 1
ATOM 769 C C . ASP A 1 98 ? -1.200 -7.041 -0.854 1.00 94.69 98 ASP A C 1
ATOM 771 O O . ASP A 1 98 ? -0.014 -6.923 -1.171 1.00 94.69 98 ASP A O 1
ATOM 775 N N . ARG A 1 99 ? -1.894 -8.156 -1.129 1.00 92.75 99 ARG A N 1
ATOM 776 C CA . ARG A 1 99 ? -1.322 -9.293 -1.873 1.00 92.75 99 ARG A CA 1
ATOM 777 C C . ARG A 1 99 ? -1.000 -8.918 -3.315 1.00 92.75 99 ARG A C 1
ATOM 779 O O . ARG A 1 99 ? 0.073 -9.267 -3.804 1.00 92.75 99 ARG A O 1
ATOM 786 N N . ASP A 1 100 ? -1.895 -8.192 -3.977 1.00 90.12 100 ASP A N 1
ATOM 787 C CA . ASP A 1 100 ? -1.669 -7.711 -5.338 1.00 90.12 100 ASP A CA 1
ATOM 788 C C . ASP A 1 100 ? -0.494 -6.736 -5.394 1.00 90.12 100 ASP A C 1
ATOM 790 O O . ASP A 1 100 ? 0.369 -6.868 -6.258 1.00 90.12 100 ASP A O 1
ATOM 794 N N . GLN A 1 101 ? -0.396 -5.813 -4.436 1.00 90.00 101 GLN A N 1
ATOM 795 C CA . GLN A 1 101 ? 0.732 -4.894 -4.335 1.00 90.00 101 GLN A CA 1
ATOM 796 C C . GLN A 1 101 ? 2.055 -5.650 -4.158 1.00 90.00 101 GLN A C 1
ATOM 798 O O . GLN A 1 101 ? 3.021 -5.349 -4.856 1.00 90.00 101 GLN A O 1
ATOM 803 N N . ALA A 1 102 ? 2.104 -6.647 -3.270 1.00 90.62 102 ALA A N 1
ATOM 804 C CA . ALA A 1 102 ? 3.300 -7.466 -3.074 1.00 90.62 102 ALA A CA 1
ATOM 805 C C . ALA A 1 102 ? 3.687 -8.234 -4.351 1.00 90.62 102 ALA A C 1
ATOM 807 O O . ALA A 1 102 ? 4.864 -8.297 -4.708 1.00 90.62 102 ALA A O 1
ATOM 808 N N . ARG A 1 103 ? 2.701 -8.772 -5.081 1.00 89.94 103 ARG A N 1
ATOM 809 C CA . ARG A 1 103 ? 2.929 -9.429 -6.375 1.00 89.94 103 ARG A CA 1
ATOM 810 C C . ARG A 1 103 ? 3.533 -8.465 -7.398 1.00 89.94 103 ARG A C 1
ATOM 812 O O . ARG A 1 103 ? 4.543 -8.803 -8.005 1.00 89.94 103 ARG A O 1
ATOM 819 N N . LEU A 1 104 ? 2.959 -7.270 -7.557 1.00 87.12 104 LEU A N 1
ATOM 820 C CA . LEU A 1 104 ? 3.451 -6.264 -8.507 1.00 87.12 104 LEU A CA 1
ATOM 821 C C . LEU A 1 104 ? 4.874 -5.799 -8.169 1.00 87.12 104 LEU A C 1
ATOM 823 O O . LEU A 1 104 ? 5.697 -5.654 -9.065 1.00 87.12 104 LEU A O 1
ATOM 827 N N . GLN A 1 105 ? 5.190 -5.622 -6.884 1.00 87.62 105 GLN A N 1
ATOM 828 C CA . GLN A 1 105 ? 6.543 -5.265 -6.442 1.00 87.62 105 GLN A CA 1
ATOM 829 C C . GLN A 1 105 ? 7.568 -6.355 -6.776 1.00 87.62 105 GLN A C 1
ATOM 831 O O . GLN A 1 105 ? 8.677 -6.042 -7.206 1.00 87.62 105 GLN A O 1
ATOM 836 N N . ASN A 1 106 ? 7.195 -7.627 -6.617 1.00 87.19 106 ASN A N 1
ATOM 837 C CA . ASN A 1 106 ? 8.054 -8.747 -6.993 1.00 87.19 106 ASN A CA 1
ATOM 838 C C . ASN A 1 106 ? 8.250 -8.827 -8.513 1.00 87.19 106 ASN A C 1
ATOM 840 O O . ASN A 1 106 ? 9.364 -9.068 -8.968 1.00 87.19 106 ASN A O 1
ATOM 844 N N . GLU A 1 107 ? 7.197 -8.591 -9.301 1.00 84.25 107 GLU A N 1
ATOM 845 C CA . GLU A 1 107 ? 7.285 -8.523 -10.767 1.00 84.25 107 GLU A CA 1
ATOM 846 C C . GLU A 1 107 ? 8.192 -7.379 -11.231 1.00 84.25 107 GLU A C 1
ATOM 848 O O . GLU A 1 107 ? 9.034 -7.581 -12.105 1.00 84.25 107 GLU A O 1
ATOM 853 N N . ASP A 1 108 ? 8.065 -6.198 -10.620 1.00 82.81 108 ASP A N 1
ATOM 854 C CA . ASP A 1 108 ? 8.934 -5.056 -10.898 1.00 82.81 108 ASP A CA 1
ATOM 855 C C . ASP A 1 108 ? 10.396 -5.391 -10.563 1.00 82.81 108 ASP A C 1
ATOM 857 O O . ASP A 1 108 ? 11.280 -5.167 -11.391 1.00 82.81 108 ASP A O 1
ATOM 861 N N . ALA A 1 109 ? 10.655 -5.969 -9.385 1.00 83.06 109 ALA A N 1
ATOM 862 C CA . ALA A 1 109 ? 11.995 -6.372 -8.958 1.00 83.06 109 ALA A CA 1
ATOM 863 C C . ALA A 1 109 ? 12.610 -7.437 -9.882 1.00 83.06 109 ALA A C 1
ATOM 865 O O . ALA A 1 109 ? 13.789 -7.345 -10.228 1.00 83.06 109 ALA A O 1
ATOM 866 N N . GLN A 1 110 ? 11.812 -8.407 -10.332 1.00 81.94 110 GLN A N 1
ATOM 867 C CA . GLN A 1 110 ? 12.248 -9.423 -11.286 1.00 81.94 110 GLN A CA 1
ATOM 868 C C . GLN A 1 110 ? 12.553 -8.806 -12.658 1.00 81.94 110 GLN A C 1
ATOM 870 O O . GLN A 1 110 ? 13.603 -9.077 -13.231 1.00 81.94 110 GLN A O 1
ATOM 875 N N . ALA A 1 111 ? 11.702 -7.908 -13.162 1.00 76.94 111 ALA A N 1
ATOM 876 C CA . ALA A 1 111 ? 11.942 -7.207 -14.427 1.00 76.94 111 ALA A CA 1
ATOM 877 C C . ALA A 1 111 ? 13.211 -6.335 -14.389 1.00 76.94 111 ALA A C 1
ATOM 879 O O . ALA A 1 111 ? 13.907 -6.191 -15.394 1.00 76.94 111 ALA A O 1
ATOM 880 N N . LEU A 1 112 ? 13.524 -5.763 -13.225 1.00 75.50 112 LEU A N 1
ATOM 881 C CA . LEU A 1 112 ? 14.778 -5.063 -12.951 1.00 75.50 112 LEU A CA 1
ATOM 882 C C . LEU A 1 112 ? 15.989 -6.007 -12.997 1.00 75.50 112 LEU A C 1
ATOM 884 O O . LEU A 1 112 ? 16.996 -5.669 -13.621 1.00 75.50 112 LEU A O 1
ATOM 888 N N . ALA A 1 113 ? 15.892 -7.183 -12.375 1.00 76.75 113 ALA A N 1
ATOM 889 C CA . ALA A 1 113 ? 16.949 -8.194 -12.407 1.00 76.75 113 ALA A CA 1
ATOM 890 C C . ALA A 1 113 ? 17.179 -8.745 -13.828 1.00 76.75 113 ALA A C 1
ATOM 892 O O . ALA A 1 113 ? 18.321 -8.903 -14.258 1.00 76.75 113 ALA A O 1
ATOM 893 N N . ASP A 1 114 ? 16.103 -8.927 -14.594 1.00 71.31 114 ASP A N 1
ATOM 894 C CA . ASP A 1 114 ? 16.117 -9.435 -15.972 1.00 71.31 114 ASP A CA 1
ATOM 895 C C . ASP A 1 114 ? 16.346 -8.333 -17.027 1.00 71.31 114 ASP A C 1
ATOM 897 O O . ASP A 1 114 ? 16.257 -8.578 -18.240 1.00 71.31 114 ASP A O 1
ATOM 901 N N . SER A 1 115 ? 16.663 -7.109 -16.582 1.00 63.97 115 SER A N 1
ATOM 902 C CA . SER A 1 115 ? 16.785 -5.912 -17.424 1.00 63.97 115 SER A CA 1
ATOM 903 C C . SER A 1 115 ? 17.808 -6.050 -18.552 1.00 63.97 115 SER A C 1
ATOM 905 O O . SER A 1 115 ? 17.692 -5.344 -19.549 1.00 63.97 115 SER A O 1
ATOM 907 N N . ASN A 1 116 ? 18.738 -7.005 -18.485 1.00 57.41 116 ASN A N 1
ATOM 908 C CA . ASN A 1 116 ? 19.667 -7.304 -19.578 1.00 57.41 116 ASN A CA 1
ATOM 909 C C . ASN A 1 116 ? 18.995 -7.799 -20.877 1.00 57.41 116 ASN A C 1
ATOM 911 O O . ASN A 1 116 ? 19.665 -7.858 -21.904 1.00 57.41 116 ASN A O 1
ATOM 915 N N . SER A 1 117 ? 17.700 -8.144 -20.873 1.00 57.94 117 SER A N 1
ATOM 916 C CA . SER A 1 117 ? 17.062 -8.851 -21.999 1.00 57.94 117 SER A CA 1
ATOM 917 C C . SER A 1 117 ? 15.966 -8.091 -22.762 1.00 57.94 117 SER A C 1
ATOM 919 O O . SER A 1 117 ? 15.537 -8.563 -23.815 1.00 57.94 117 SER A O 1
ATOM 921 N N . VAL A 1 118 ? 15.506 -6.916 -22.303 1.00 72.38 118 VAL A N 1
ATOM 922 C CA . VAL A 1 118 ? 14.313 -6.257 -22.886 1.00 72.38 118 VAL A CA 1
ATOM 923 C C . VAL A 1 118 ? 14.653 -4.953 -23.610 1.00 72.38 118 VAL A C 1
ATOM 925 O O . VAL A 1 118 ? 14.251 -3.860 -23.203 1.00 72.38 118 VAL A O 1
ATOM 928 N N . TYR A 1 119 ? 15.369 -5.072 -24.727 1.00 83.50 119 TYR A N 1
ATOM 929 C CA . TYR A 1 119 ? 15.514 -3.978 -25.689 1.00 83.50 119 TYR A CA 1
ATOM 930 C C . TYR A 1 119 ? 14.318 -3.959 -26.643 1.00 83.50 119 TYR A C 1
ATOM 932 O O . TYR A 1 119 ? 13.965 -4.983 -27.229 1.00 83.50 119 TYR A O 1
ATOM 940 N N . ARG A 1 120 ? 13.679 -2.798 -26.805 1.00 81.69 120 ARG A N 1
ATOM 941 C CA . ARG A 1 120 ? 12.613 -2.587 -27.794 1.00 81.69 120 ARG A CA 1
ATOM 942 C C . ARG A 1 120 ? 12.920 -1.371 -28.665 1.00 81.69 120 ARG A C 1
ATOM 944 O O . ARG A 1 120 ? 13.483 -0.407 -28.145 1.00 81.69 120 ARG A O 1
ATOM 951 N N . PRO A 1 121 ? 12.562 -1.400 -29.960 1.00 87.12 121 PRO A N 1
ATOM 952 C CA . PRO A 1 121 ? 12.647 -0.220 -30.806 1.00 87.12 121 PRO A CA 1
ATOM 953 C C . PRO A 1 121 ? 11.641 0.825 -30.313 1.00 87.12 121 PRO A C 1
ATOM 955 O O . PRO A 1 121 ? 10.465 0.518 -30.111 1.00 87.12 121 PRO A O 1
ATOM 958 N N . VAL A 1 122 ? 12.118 2.045 -30.099 1.00 87.25 122 VAL A N 1
ATOM 959 C CA . VAL A 1 122 ? 11.321 3.211 -29.717 1.00 87.25 122 VAL A CA 1
ATOM 960 C C . VAL A 1 122 ? 11.570 4.297 -30.756 1.00 87.25 122 VAL A C 1
ATOM 962 O O . VAL A 1 122 ? 12.724 4.598 -31.069 1.00 87.25 122 VAL A O 1
ATOM 965 N N . GLU A 1 123 ? 10.493 4.860 -31.303 1.00 90.62 123 GLU A N 1
ATOM 966 C CA . GLU A 1 123 ? 10.576 6.039 -32.165 1.00 90.62 123 GLU A CA 1
ATOM 967 C C . GLU A 1 123 ? 10.881 7.259 -31.299 1.00 90.62 123 GLU A C 1
ATOM 969 O O . GLU A 1 123 ? 10.158 7.548 -30.344 1.00 90.62 123 GLU A O 1
ATOM 974 N N . ILE A 1 124 ? 11.945 7.973 -31.642 1.00 88.50 124 ILE A N 1
ATOM 975 C CA . ILE A 1 124 ? 12.286 9.251 -31.032 1.00 88.50 124 ILE A CA 1
ATOM 976 C C . ILE A 1 124 ? 12.406 10.320 -32.110 1.00 88.50 124 ILE A C 1
ATOM 978 O O . ILE A 1 124 ? 12.808 10.045 -33.241 1.00 88.50 124 ILE A O 1
ATOM 982 N N . GLU A 1 125 ? 12.078 11.551 -31.746 1.00 90.12 125 GLU A N 1
ATOM 983 C CA . GLU A 1 125 ? 12.284 12.714 -32.597 1.00 90.12 125 GLU A CA 1
ATOM 984 C C . GLU A 1 125 ? 13.585 13.416 -32.199 1.00 90.12 125 GLU A C 1
ATOM 986 O O . GLU A 1 125 ? 13.804 13.757 -31.037 1.00 90.12 125 GLU A O 1
ATOM 991 N N . LEU A 1 126 ? 14.463 13.613 -33.176 1.00 85.44 126 LEU A N 1
ATOM 992 C CA . LEU A 1 126 ? 15.755 14.264 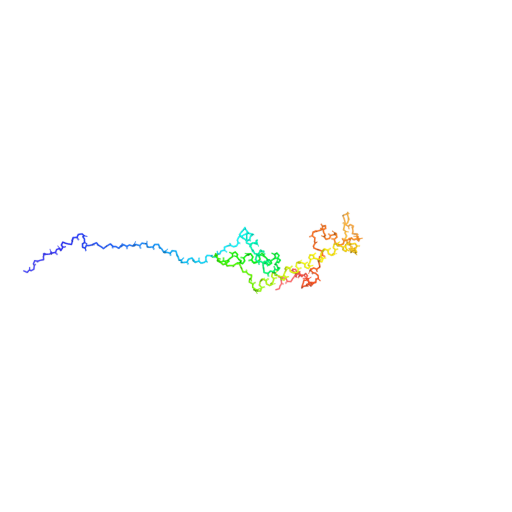-33.039 1.00 85.44 126 LEU A CA 1
ATOM 993 C C . LEU A 1 126 ? 15.750 15.584 -33.815 1.00 85.44 126 LEU A C 1
ATOM 995 O O . LEU A 1 126 ? 15.233 15.660 -34.931 1.00 85.44 126 LEU A O 1
ATOM 999 N N . PHE A 1 127 ? 16.367 16.610 -33.221 1.00 78.69 127 PHE A N 1
ATOM 1000 C CA . PHE A 1 127 ? 16.729 17.883 -33.858 1.00 78.69 127 PHE A CA 1
ATOM 1001 C C . PHE A 1 127 ? 15.664 18.466 -34.810 1.00 78.69 127 PHE A C 1
ATOM 1003 O O . PHE A 1 127 ? 15.924 18.671 -35.992 1.00 78.69 127 PHE A O 1
ATOM 1010 N N . GLY A 1 128 ? 14.469 18.760 -34.289 1.00 75.75 128 GLY A N 1
ATOM 1011 C CA . GLY A 1 128 ? 13.461 19.546 -35.013 1.00 75.75 128 GLY A CA 1
ATOM 1012 C C . GLY A 1 128 ? 12.709 18.800 -36.120 1.00 75.75 128 GLY A C 1
ATOM 1013 O O . GLY A 1 128 ? 12.365 19.421 -37.124 1.00 75.75 128 GLY A O 1
ATOM 1014 N N . GLY A 1 129 ? 12.456 17.496 -35.952 1.00 81.56 129 GLY A N 1
ATOM 1015 C CA . GLY A 1 129 ? 11.517 16.745 -36.799 1.00 81.56 129 GLY A CA 1
ATOM 1016 C C . GLY A 1 129 ? 12.038 15.429 -37.372 1.00 81.56 129 GLY A C 1
ATOM 1017 O O . GLY A 1 129 ? 11.277 14.695 -38.003 1.00 81.56 129 GLY A O 1
ATOM 1018 N N . THR A 1 130 ? 13.316 15.091 -37.175 1.00 87.38 130 THR A N 1
ATOM 1019 C CA . THR A 1 130 ? 13.871 13.847 -37.727 1.00 87.38 130 THR A CA 1
ATOM 1020 C C . THR A 1 130 ? 13.511 12.675 -36.826 1.00 87.38 130 THR A C 1
ATOM 1022 O O . THR A 1 130 ? 13.995 12.578 -35.702 1.00 87.38 130 THR A O 1
ATOM 1025 N N . LYS A 1 131 ? 12.681 11.756 -37.316 1.00 90.19 131 LYS A N 1
ATOM 1026 C CA . LYS A 1 131 ? 12.297 10.550 -36.574 1.00 90.19 131 LYS A CA 1
ATOM 1027 C C . LYS A 1 131 ? 13.333 9.444 -36.752 1.00 90.19 131 LYS A C 1
ATOM 1029 O O . LYS A 1 131 ? 13.731 9.143 -37.876 1.00 90.19 131 LYS A O 1
ATOM 1034 N N . ALA A 1 132 ? 13.749 8.825 -35.653 1.00 89.38 132 ALA A N 1
ATOM 1035 C CA . ALA A 1 132 ? 14.683 7.705 -35.642 1.00 89.38 132 ALA A CA 1
ATOM 1036 C C . ALA A 1 132 ? 14.173 6.578 -34.737 1.00 89.38 132 ALA A C 1
ATOM 1038 O O . ALA A 1 132 ? 13.601 6.827 -33.679 1.00 89.38 132 ALA A O 1
ATOM 1039 N N . MET A 1 133 ? 14.417 5.332 -35.140 1.00 90.44 133 MET A N 1
ATOM 1040 C CA . MET A 1 133 ? 14.117 4.149 -34.332 1.00 90.44 133 MET A CA 1
ATOM 1041 C C . MET A 1 133 ? 15.371 3.732 -33.567 1.00 90.44 133 MET A C 1
ATOM 1043 O O . MET A 1 133 ? 16.366 3.349 -34.181 1.00 90.44 133 MET A O 1
ATOM 1047 N N . ILE A 1 134 ? 15.326 3.785 -32.235 1.00 89.00 134 ILE A N 1
ATOM 1048 C CA . ILE A 1 134 ? 16.441 3.369 -31.375 1.00 89.00 134 ILE A CA 1
ATOM 1049 C C . ILE A 1 134 ? 16.001 2.211 -30.485 1.00 89.00 134 ILE A C 1
ATOM 1051 O O . ILE A 1 134 ? 14.954 2.262 -29.842 1.00 89.00 134 ILE A O 1
ATOM 1055 N N . CYS A 1 135 ? 16.814 1.156 -30.423 1.00 88.69 135 CYS A N 1
ATOM 1056 C CA . CYS A 1 135 ? 16.610 0.070 -29.471 1.00 88.69 135 CYS A CA 1
ATOM 1057 C C . CYS A 1 135 ? 17.005 0.533 -28.067 1.00 88.69 135 CYS A C 1
ATOM 1059 O O . CYS A 1 135 ? 18.181 0.757 -27.789 1.00 88.69 135 CYS A O 1
ATOM 1061 N N . MET A 1 136 ? 16.027 0.645 -27.171 1.00 87.75 136 MET A N 1
ATOM 1062 C CA . MET A 1 136 ? 16.236 1.062 -25.785 1.00 87.75 136 MET A CA 1
ATOM 1063 C C . MET A 1 136 ? 15.792 -0.032 -24.823 1.00 87.75 136 MET A C 1
ATOM 1065 O O . MET A 1 136 ? 14.837 -0.765 -25.088 1.00 87.75 136 MET A O 1
ATOM 1069 N N . ASN A 1 137 ? 16.463 -0.116 -23.677 1.00 88.44 137 ASN A N 1
ATOM 1070 C CA . ASN A 1 137 ? 16.009 -0.947 -22.575 1.00 88.44 137 ASN A CA 1
ATOM 1071 C C . ASN A 1 137 ? 14.715 -0.356 -22.003 1.00 88.44 137 ASN A C 1
ATOM 1073 O O . ASN A 1 137 ? 14.723 0.734 -21.426 1.00 88.44 137 ASN A O 1
ATOM 1077 N N . ILE A 1 138 ? 13.601 -1.069 -22.163 1.00 85.94 138 ILE A N 1
ATOM 1078 C CA . ILE A 1 138 ? 12.286 -0.535 -21.796 1.00 85.94 138 ILE A CA 1
ATOM 1079 C C . ILE A 1 138 ? 12.125 -0.363 -20.281 1.00 85.94 138 ILE A C 1
ATOM 1081 O O . ILE A 1 138 ? 11.373 0.505 -19.850 1.00 85.94 138 ILE A O 1
ATOM 1085 N N . VAL A 1 139 ? 12.834 -1.164 -19.478 1.00 85.44 139 VAL A N 1
ATOM 1086 C CA . VAL A 1 139 ? 12.805 -1.089 -18.011 1.00 85.44 139 VAL A CA 1
ATOM 1087 C C . VAL A 1 139 ? 13.489 0.197 -17.552 1.00 85.44 139 VAL A C 1
ATOM 1089 O O . VAL A 1 139 ? 12.918 0.960 -16.778 1.00 85.44 139 VAL A O 1
ATOM 1092 N N . LEU A 1 140 ? 14.670 0.497 -18.100 1.00 85.44 140 LEU A N 1
ATOM 1093 C CA . LEU A 1 140 ? 15.380 1.747 -17.806 1.00 85.44 140 LEU A CA 1
ATOM 1094 C C . LEU A 1 140 ? 14.623 2.970 -18.327 1.00 85.44 140 LEU A C 1
ATOM 1096 O O . LEU A 1 140 ? 14.545 3.982 -17.636 1.00 85.44 140 LEU A O 1
ATOM 1100 N N . LEU A 1 141 ? 14.029 2.872 -19.520 1.00 87.44 141 LEU A N 1
ATOM 1101 C CA . LEU A 1 141 ? 13.220 3.956 -20.074 1.00 87.44 141 LEU A CA 1
ATOM 1102 C C . LEU A 1 141 ? 12.009 4.257 -19.181 1.00 87.44 141 LEU A C 1
ATOM 1104 O O . LEU A 1 141 ? 11.746 5.416 -18.873 1.00 87.44 141 LEU A O 1
ATOM 1108 N N . ARG A 1 142 ? 11.296 3.225 -18.714 1.00 87.19 142 ARG A N 1
ATOM 1109 C CA . ARG A 1 142 ? 10.181 3.386 -17.771 1.00 87.19 142 ARG A CA 1
ATOM 1110 C C . ARG A 1 142 ? 10.638 4.022 -16.464 1.00 87.19 142 ARG A C 1
ATOM 1112 O O . ARG A 1 142 ? 10.010 4.978 -16.029 1.00 87.19 142 ARG A O 1
ATOM 1119 N N . GLN A 1 143 ? 11.755 3.579 -15.893 1.00 85.38 143 GLN A N 1
ATOM 1120 C CA . GLN A 1 143 ? 12.320 4.186 -14.682 1.00 85.38 143 GLN A CA 1
ATOM 1121 C C . GLN A 1 143 ? 12.677 5.662 -14.872 1.00 85.38 143 GLN A C 1
ATOM 1123 O O . GLN A 1 143 ? 12.317 6.482 -14.031 1.00 85.38 143 GLN A O 1
ATOM 1128 N N . ALA A 1 144 ? 13.327 6.012 -15.986 1.00 88.12 144 ALA A N 1
ATOM 1129 C CA . ALA A 1 144 ? 13.667 7.396 -16.311 1.00 88.12 144 ALA A CA 1
ATOM 1130 C C . ALA A 1 144 ? 12.416 8.286 -16.419 1.00 88.12 144 ALA A C 1
ATOM 1132 O O . ALA A 1 144 ? 12.442 9.449 -16.027 1.00 88.12 144 ALA A O 1
ATOM 1133 N N . LEU A 1 145 ? 11.305 7.718 -16.893 1.00 88.81 145 LEU A N 1
ATOM 1134 C CA . LEU A 1 145 ? 10.005 8.382 -16.990 1.00 88.81 145 LEU A CA 1
ATOM 1135 C C . LEU A 1 145 ? 9.144 8.243 -15.722 1.00 88.81 145 LEU A C 1
ATOM 1137 O O . LEU A 1 145 ? 7.993 8.672 -15.722 1.00 88.81 145 LEU A O 1
ATOM 1141 N N . SER A 1 146 ? 9.670 7.650 -14.643 1.00 87.25 146 SER A N 1
ATOM 1142 C CA . SER A 1 146 ? 8.920 7.341 -13.413 1.00 87.25 146 SER A CA 1
ATOM 1143 C C . SER A 1 146 ? 7.644 6.515 -13.655 1.00 87.25 146 SER A C 1
ATOM 1145 O O . SER A 1 146 ? 6.641 6.664 -12.956 1.00 87.25 146 SER A O 1
ATOM 1147 N N . LEU A 1 147 ? 7.678 5.634 -14.656 1.00 85.25 147 LEU A N 1
ATOM 1148 C CA . LEU A 1 147 ? 6.596 4.722 -15.010 1.00 85.25 147 LEU A CA 1
ATOM 1149 C C . LEU A 1 147 ? 6.773 3.353 -14.332 1.00 85.25 147 LEU A C 1
ATOM 1151 O O . LEU A 1 147 ? 7.903 2.877 -14.198 1.00 85.25 147 LEU A O 1
ATOM 1155 N N . PRO A 1 148 ? 5.673 2.666 -13.974 1.00 82.06 148 PRO A N 1
ATOM 1156 C CA . PRO A 1 148 ? 5.742 1.300 -13.463 1.00 82.06 148 PRO A CA 1
ATOM 1157 C C . PRO A 1 148 ? 6.268 0.295 -14.502 1.00 82.06 148 PRO A C 1
ATOM 1159 O O . PRO A 1 148 ? 5.997 0.425 -15.706 1.00 82.06 148 PRO A O 1
ATOM 1162 N N . ASN A 1 149 ? 6.991 -0.731 -14.034 1.00 79.94 149 ASN A N 1
ATOM 1163 C CA . ASN A 1 149 ? 7.577 -1.776 -14.887 1.00 79.94 149 ASN A CA 1
ATOM 1164 C C . ASN A 1 149 ? 6.624 -2.958 -15.135 1.00 79.94 149 ASN A C 1
ATOM 1166 O O . ASN A 1 149 ? 6.758 -3.661 -16.137 1.00 79.94 149 ASN A O 1
ATOM 1170 N N . HIS A 1 150 ? 5.623 -3.135 -14.281 1.00 75.88 150 HIS A N 1
ATOM 1171 C CA . HIS A 1 150 ? 4.592 -4.153 -14.399 1.00 75.88 150 HIS A CA 1
ATOM 1172 C C . HIS A 1 150 ? 3.503 -3.776 -15.426 1.00 75.88 150 HIS A C 1
ATOM 1174 O O . HIS A 1 150 ? 3.247 -2.609 -15.730 1.00 75.88 150 HIS A O 1
ATOM 1180 N N . LYS A 1 151 ? 2.835 -4.790 -15.993 1.00 70.19 151 LYS A N 1
ATOM 1181 C CA . LYS A 1 151 ? 1.875 -4.652 -17.111 1.00 70.19 151 LYS A CA 1
ATOM 1182 C C . LYS A 1 151 ? 0.411 -4.577 -16.660 1.00 70.19 151 LYS A C 1
ATOM 1184 O O . LYS A 1 151 ? -0.472 -5.071 -17.357 1.00 70.19 151 LYS A O 1
ATOM 1189 N N . SER A 1 152 ? 0.132 -3.949 -15.523 1.00 65.62 152 SER A N 1
ATOM 1190 C CA . SER A 1 152 ? -1.217 -3.895 -14.929 1.00 65.62 152 SER A CA 1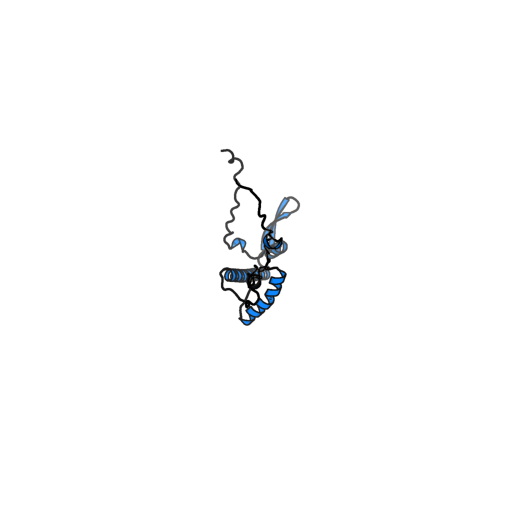
ATOM 1191 C C . SER A 1 152 ? -2.282 -3.324 -15.877 1.00 65.62 152 SER A C 1
ATOM 1193 O O . SER A 1 152 ? -3.401 -3.827 -15.906 1.00 65.62 152 SER A O 1
ATOM 1195 N N . PHE A 1 153 ? -1.924 -2.351 -16.719 1.00 64.56 153 PHE A N 1
ATOM 1196 C CA . PHE A 1 153 ? -2.833 -1.748 -17.706 1.00 64.56 153 PHE A CA 1
ATOM 1197 C C . PHE A 1 153 ? -3.108 -2.608 -18.948 1.00 64.56 153 PHE A C 1
ATOM 1199 O O . PHE A 1 153 ? -4.054 -2.327 -19.672 1.00 64.56 153 PHE A O 1
ATOM 1206 N N . HIS A 1 154 ? -2.296 -3.639 -19.199 1.00 60.00 154 HIS A N 1
ATOM 1207 C CA . HIS A 1 154 ? -2.433 -4.528 -20.362 1.00 60.00 154 HIS A CA 1
ATOM 1208 C C . HIS A 1 154 ? -2.886 -5.946 -19.991 1.00 60.00 154 HIS A C 1
ATOM 1210 O O . HIS A 1 154 ? -3.023 -6.802 -20.863 1.00 60.00 154 HIS A O 1
ATOM 1216 N N . GLN A 1 155 ? -3.079 -6.225 -18.702 1.00 56.94 155 GLN A N 1
ATOM 1217 C CA . GLN A 1 155 ? -3.455 -7.542 -18.185 1.00 56.94 155 GLN A CA 1
ATOM 1218 C C . GLN A 1 155 ? -4.819 -7.523 -17.472 1.00 56.94 155 GLN A C 1
ATOM 1220 O O . GLN A 1 155 ? -5.161 -8.489 -16.796 1.00 56.94 155 GLN A O 1
ATOM 1225 N N . GLY A 1 156 ? -5.606 -6.449 -17.617 1.00 57.12 156 GLY A N 1
ATOM 1226 C CA . GLY A 1 156 ? -6.861 -6.243 -16.884 1.00 57.12 156 GLY A CA 1
ATOM 1227 C C . GLY A 1 156 ? -8.037 -5.798 -17.759 1.00 57.12 156 GLY A C 1
ATOM 1228 O O . GLY A 1 156 ? -7.973 -5.788 -18.979 1.00 57.12 156 GLY A O 1
ATOM 1229 N N . ILE A 1 157 ? -9.136 -5.379 -17.134 1.00 55.06 157 ILE A N 1
ATOM 1230 C CA . ILE A 1 157 ? -10.352 -4.902 -17.831 1.00 55.06 157 ILE A CA 1
ATOM 1231 C C . ILE A 1 157 ? -10.153 -3.615 -18.662 1.00 55.06 157 ILE A C 1
ATOM 1233 O O . ILE A 1 157 ? -11.063 -3.200 -19.369 1.00 55.06 157 ILE A O 1
ATOM 1237 N N . TYR A 1 158 ? -8.979 -2.977 -18.587 1.00 53.62 158 TYR A N 1
ATOM 1238 C CA . TYR A 1 158 ? -8.639 -1.751 -19.324 1.00 53.62 158 TYR A CA 1
ATOM 1239 C C . TYR A 1 158 ? -7.900 -2.001 -20.646 1.00 53.62 158 TYR A C 1
ATOM 1241 O O . TYR A 1 158 ? -7.466 -1.053 -21.296 1.00 53.62 158 TYR A O 1
ATOM 1249 N N . ASN A 1 159 ? -7.769 -3.260 -21.064 1.00 55.69 159 ASN A N 1
ATOM 1250 C CA . ASN A 1 159 ? -7.074 -3.620 -22.302 1.00 55.69 159 ASN A CA 1
ATOM 1251 C C . ASN A 1 159 ? -7.789 -3.105 -23.565 1.00 55.69 159 ASN A C 1
ATOM 1253 O O . ASN A 1 159 ? -7.168 -3.008 -24.619 1.00 55.69 159 ASN A O 1
ATOM 1257 N N . GLU A 1 160 ? -9.077 -2.775 -23.452 1.00 58.56 160 GLU A N 1
ATOM 1258 C CA . GLU A 1 160 ? -9.950 -2.359 -24.554 1.00 58.56 160 GLU A CA 1
ATOM 1259 C C . GLU A 1 160 ? -10.318 -0.871 -24.475 1.00 58.56 160 GLU A C 1
ATOM 1261 O O . GLU A 1 160 ? -11.427 -0.480 -24.844 1.00 58.56 160 GLU A O 1
ATOM 1266 N N . TYR A 1 161 ? -9.421 -0.009 -23.972 1.00 60.97 161 TYR A N 1
ATOM 1267 C CA . TYR A 1 161 ? -9.683 1.429 -24.018 1.00 60.97 161 TYR A CA 1
ATOM 1268 C C . TYR A 1 161 ? -9.816 1.892 -25.476 1.00 60.97 161 TYR A C 1
ATOM 1270 O O . TYR A 1 161 ? -8.836 2.088 -26.194 1.00 60.97 161 TYR A O 1
ATOM 1278 N N . THR A 1 162 ? -11.063 2.061 -25.900 1.00 60.00 162 THR A N 1
ATOM 1279 C CA . THR A 1 162 ? -11.431 2.665 -27.171 1.00 60.00 162 THR A CA 1
ATOM 1280 C C . THR A 1 162 ? -11.609 4.148 -26.894 1.00 60.00 162 THR A C 1
ATOM 1282 O O . THR A 1 162 ? -12.494 4.527 -26.124 1.00 60.00 162 THR A O 1
ATOM 1285 N N . HIS A 1 163 ? -10.743 4.990 -27.465 1.00 54.28 163 HIS A N 1
ATOM 1286 C CA . HIS A 1 163 ? -10.905 6.438 -27.362 1.00 54.28 163 HIS A CA 1
ATOM 1287 C C . HIS A 1 163 ? -12.318 6.811 -27.840 1.00 54.28 163 HIS A C 1
ATOM 1289 O O . HIS A 1 163 ? -12.669 6.458 -28.970 1.00 54.28 163 HIS A O 1
ATOM 1295 N N . PRO A 1 164 ? -13.140 7.494 -27.019 1.00 58.19 164 PRO A N 1
ATOM 1296 C CA . PRO A 1 164 ? -14.432 7.966 -27.480 1.00 58.19 164 PRO A CA 1
ATOM 1297 C C . PRO A 1 164 ? -14.184 8.977 -28.595 1.00 58.19 164 PRO A C 1
ATOM 1299 O O . PRO A 1 164 ? -13.591 10.034 -28.371 1.00 58.19 164 PRO A O 1
ATOM 1302 N N . VAL A 1 165 ? -14.603 8.626 -29.809 1.00 69.81 165 VAL A N 1
ATOM 1303 C CA . VAL A 1 165 ? -14.640 9.566 -30.924 1.00 69.81 165 VAL A CA 1
ATOM 1304 C C . VAL A 1 165 ? -15.750 10.553 -30.590 1.00 69.81 165 VAL A C 1
ATOM 1306 O O . VAL A 1 165 ? -16.924 10.185 -30.553 1.00 69.81 165 VAL A O 1
ATOM 1309 N N . LEU A 1 166 ? -15.373 11.788 -30.258 1.00 60.69 166 LEU A N 1
ATOM 1310 C CA . LEU A 1 166 ? -16.336 12.880 -30.192 1.00 60.69 166 LEU A CA 1
ATOM 1311 C C . LEU A 1 166 ? -16.946 13.008 -31.593 1.00 60.69 166 LEU A C 1
ATOM 1313 O O . LEU A 1 166 ? -16.177 13.057 -32.556 1.00 60.69 166 LEU A O 1
ATOM 1317 N N . PRO A 1 167 ? -18.283 13.011 -31.736 1.00 64.94 167 PRO A N 1
ATOM 1318 C CA . PRO A 1 167 ? -18.890 13.238 -33.035 1.00 64.94 167 PRO A CA 1
ATOM 1319 C C . PRO A 1 167 ? -18.379 14.577 -33.560 1.00 64.94 167 PRO A C 1
ATOM 1321 O O . PRO A 1 167 ? -18.381 15.575 -32.830 1.00 64.94 167 PRO A O 1
ATOM 1324 N N . ASP A 1 168 ? -17.899 14.579 -34.804 1.00 64.38 168 ASP A N 1
ATOM 1325 C CA . ASP A 1 168 ? -17.562 15.819 -35.488 1.00 64.38 168 ASP A CA 1
ATOM 1326 C C . ASP A 1 168 ? -18.796 16.720 -35.409 1.00 64.38 168 ASP A C 1
ATOM 1328 O O . ASP A 1 168 ? -19.921 16.268 -35.638 1.00 64.38 168 ASP A O 1
ATOM 1332 N N . GLY A 1 169 ? -18.601 17.986 -35.038 1.00 59.38 169 GLY A N 1
ATOM 1333 C CA . GLY A 1 169 ? -19.675 18.949 -34.761 1.00 59.38 169 GLY A CA 1
ATOM 1334 C C . GLY A 1 169 ? -20.619 19.252 -35.937 1.00 59.38 169 GLY A C 1
ATOM 1335 O O . GLY A 1 169 ? -21.374 20.215 -35.863 1.00 59.38 169 GLY A O 1
ATOM 1336 N N . ALA A 1 170 ? -20.577 18.462 -37.011 1.00 57.25 170 ALA A N 1
ATOM 1337 C CA . ALA A 1 170 ? -21.474 18.506 -38.154 1.00 57.25 170 ALA A CA 1
ATOM 1338 C C . ALA A 1 170 ? -22.867 17.906 -37.871 1.00 57.25 170 ALA A C 1
ATOM 1340 O O . ALA A 1 170 ? -23.814 18.303 -38.541 1.00 57.25 170 ALA A O 1
ATOM 1341 N N . ASP A 1 171 ? -23.022 17.036 -36.863 1.00 55.31 171 ASP A N 1
ATOM 1342 C CA . ASP A 1 171 ? -24.309 16.373 -36.555 1.00 55.31 171 ASP A CA 1
ATOM 1343 C C . ASP A 1 171 ? -25.098 17.007 -35.387 1.00 55.31 171 ASP A C 1
ATOM 1345 O O . ASP A 1 171 ? -26.122 16.478 -34.961 1.00 55.31 171 ASP A O 1
ATOM 1349 N N . MET A 1 172 ? -24.676 18.166 -34.864 1.00 49.12 172 MET A N 1
ATOM 1350 C CA . MET A 1 172 ? -25.408 18.890 -33.803 1.00 49.12 172 MET A CA 1
ATOM 1351 C C . MET A 1 172 ? -26.480 19.870 -34.322 1.00 49.12 172 MET A C 1
ATOM 1353 O O . MET A 1 172 ? -26.947 20.728 -33.571 1.00 49.12 172 MET A O 1
ATOM 1357 N N . LEU A 1 173 ? -26.892 19.751 -35.588 1.00 52.91 173 LEU A N 1
ATOM 1358 C CA . LEU A 1 173 ? -27.990 20.529 -36.173 1.00 52.91 173 LEU A CA 1
ATOM 1359 C C . LEU A 1 173 ? -28.955 19.632 -36.960 1.00 52.91 173 LEU A C 1
ATOM 1361 O O . LEU A 1 173 ? -29.006 19.702 -38.186 1.00 52.91 173 LEU A O 1
ATOM 1365 N N . MET A 1 174 ? -29.737 18.827 -36.240 1.00 43.25 174 MET A N 1
ATOM 1366 C CA . MET A 1 174 ? -31.060 18.342 -36.654 1.00 43.25 174 MET A CA 1
ATOM 1367 C C . MET A 1 174 ? -31.968 18.267 -35.428 1.00 43.25 174 MET A C 1
ATOM 1369 O O . MET A 1 174 ? -31.553 17.629 -34.434 1.00 43.25 174 MET A O 1
#

Organism: NCBI:txid2856

Radius of gyration: 38.01 Å; chains: 1; bounding box: 104×67×90 Å

pLDDT: mean 76.75, std 15.73, range [35.34, 94.69]

Secondary structure (DSSP, 8-state):
------------TTTS---------PPP--TT--------HHHHHHHHHHHHHHHHHTT----HHHHHHHHHHHHHSPTTPPP----SHHHHHHHHHHHHHHHHHHHHHHHHHTGGG-EEEEEEEETTTEEEEEEEEHHHHHHHTT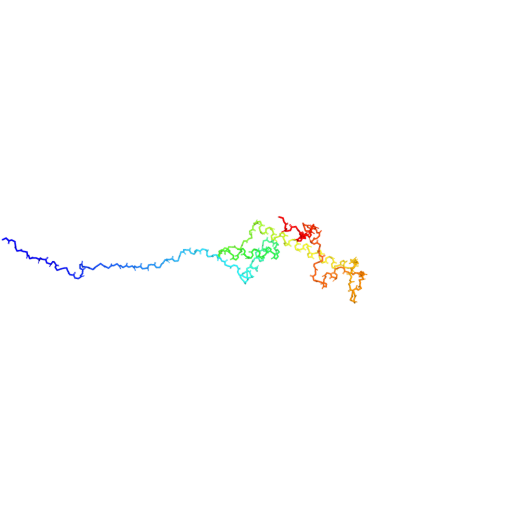--SS-GGGSSTTTT-----PPPTTSS--

Foldseek 3Di:
DDDDDDPPPPDDPVNVDDDDDDDDDPPPPDPPPLPQFDDDPVQLVVQLVVLVVVCVVVVHDAAPQLSSVQSSVQRRDDPPDDRDRDPDPSSVVSVVVRVVVVVQVVVLVVCVVVLVPAWDWDWDAPDPGDTDTDTDRVNVVCVVVVHRPDDPCCPDPNVPPDPPDDPDPPPVPD

Sequence (174 aa):
MQNYASAKLNKTATEGTIFELFVYIPRRQAPHVQRLRRATAPVIQRKREPLRQHAAANNLQIGPIAEHHLATFNVRAPKGTELAIPTDATTRQAQALDRDQARLQNEDAQALADSNSVYRPVEIELFGGTKAMICMNIVLLRQALSLPNHKSFHQGIYNEYTHPVLPDGADMLM